Protein AF-A0A428VYW8-F1 (afdb_monomer)

Radius of gyration: 15.15 Å; Cα contacts (8 Å, |Δi|>4): 112; chains: 1; bounding box: 30×27×36 Å

Secondary structure (DSSP, 8-state):
-HHHHHHTTGGG-EEEEES-SSSSS--EEEEE-SS-EEEEEE--SSS-GGGSEEEEEE-TTS-TTGGG--

Solvent-accessible surface area (backbone atoms only — not comparable to full-atom values): 4250 Å² total; per-residue (Å²): 104,78,65,57,56,39,63,76,37,46,93,65,43,44,80,47,81,47,63,65,90,88,58,92,68,67,46,32,39,35,41,47,33,74,53,38,36,38,41,41,39,47,41,63,85,90,60,67,24,70,81,37,71,46,73,51,76,47,34,78,81,71,46,88,66,56,90,73,68,126

Foldseek 3Di:
DLVVVCVVWVVQKDKDWDDDPPDDAQIWIWIDTQQKIWTWGQDDPPDGSVVPIDIDIDGPVPDVCPVVPD

Mean predicted aligned error: 4.48 Å

Nearest PDB structures (foldseek):
  5kkl-assembly1_A  TM=3.105E-01  e=1.554E+00  Thermochaetoides thermophila DSM 1495
  5wfc-assembly1_A  TM=3.694E-01  e=4.056E+00  Thermochaetoides thermophila DSM 1495
  3f5r-assembly1_A-2  TM=3.837E-01  e=4.573E+00  Saccharomyces cerevisiae
  5bjs-assembly1_A  TM=3.700E-01  e=5.155E+00  Thermochaetoides thermophila
  5wf7-assembly1_A  TM=3.664E-01  e=6.957E+00  Thermochaetoides thermophila DSM 1495

Sequence (70 aa):
THLAEIEATIDDTYFCWYGPTTDTGDAYFRVTGPRVIIEYSPQSMGGSAADHIHGIYRDPKNEYGAAITG

Structure (mmCIF, N/CA/C/O backbone):
data_AF-A0A428VYW8-F1
#
_entry.id   AF-A0A428VYW8-F1
#
loop_
_atom_site.group_PDB
_atom_site.id
_atom_site.type_symbol
_atom_site.label_atom_id
_atom_site.label_alt_id
_atom_site.label_comp_id
_atom_site.label_asym_id
_atom_site.label_entity_id
_atom_site.label_seq_id
_atom_site.pdbx_PDB_ins_code
_atom_site.Cartn_x
_atom_site.Cartn_y
_atom_site.Cartn_z
_atom_site.occupancy
_atom_site.B_iso_or_equiv
_atom_site.auth_seq_id
_atom_site.auth_comp_id
_atom_site.auth_asym_id
_atom_site.auth_atom_id
_atom_site.pdbx_PDB_model_num
ATOM 1 N N . THR A 1 1 ? -3.313 -7.091 19.040 1.00 87.56 1 THR A N 1
ATOM 2 C CA . THR A 1 1 ? -2.043 -6.518 18.538 1.00 87.56 1 THR A CA 1
ATOM 3 C C . THR A 1 1 ? -2.352 -5.785 17.251 1.00 87.56 1 THR A C 1
ATOM 5 O O . THR A 1 1 ? -3.382 -6.081 16.661 1.00 87.56 1 THR A O 1
ATOM 8 N N . HIS A 1 2 ? -1.481 -4.883 16.792 1.00 91.56 2 HIS A N 1
ATOM 9 C CA . HIS A 1 2 ? -1.706 -4.171 15.524 1.00 91.56 2 HIS A CA 1
ATOM 10 C C . HIS A 1 2 ? -1.918 -5.125 14.332 1.00 91.56 2 HIS A C 1
ATOM 12 O O . HIS A 1 2 ? -2.790 -4.911 13.500 1.00 91.56 2 HIS A O 1
ATOM 18 N N . LEU A 1 3 ? -1.188 -6.247 14.305 1.00 94.94 3 LEU A N 1
ATOM 19 C CA . LEU A 1 3 ? -1.373 -7.301 13.304 1.00 94.94 3 LEU A CA 1
ATOM 20 C C . LEU A 1 3 ? -2.788 -7.906 13.333 1.00 94.94 3 LEU A C 1
ATOM 22 O O . LEU A 1 3 ? -3.419 -7.995 12.289 1.00 94.94 3 LEU A O 1
ATOM 26 N N . ALA A 1 4 ? -3.306 -8.248 14.519 1.00 97.75 4 ALA A N 1
ATOM 27 C CA . ALA A 1 4 ? -4.637 -8.845 14.655 1.00 97.75 4 ALA A CA 1
ATOM 28 C C . ALA A 1 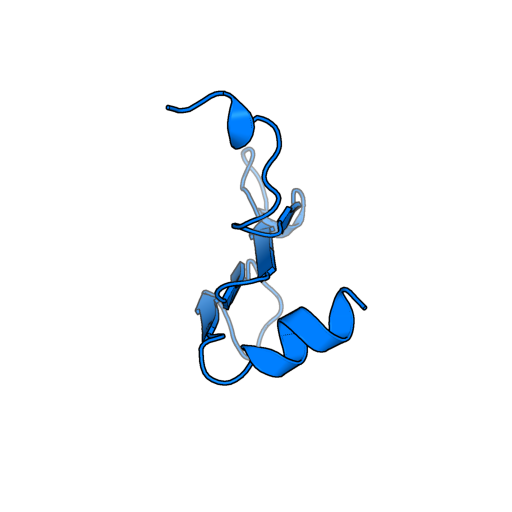4 ? -5.764 -7.915 14.162 1.00 97.75 4 ALA A C 1
ATOM 30 O O . ALA A 1 4 ? -6.791 -8.380 13.682 1.00 97.75 4 ALA A O 1
ATOM 31 N N . GLU A 1 5 ? -5.581 -6.597 14.267 1.00 96.50 5 GLU A N 1
ATOM 32 C CA . GLU A 1 5 ? -6.539 -5.611 13.753 1.00 96.50 5 GLU A CA 1
ATOM 33 C C . GLU A 1 5 ? -6.520 -5.540 12.220 1.00 96.50 5 GLU A C 1
ATOM 35 O O . GLU A 1 5 ? -7.573 -5.408 11.599 1.00 96.50 5 GLU A O 1
ATOM 40 N N . ILE A 1 6 ? -5.339 -5.660 11.604 1.00 96.88 6 ILE A N 1
ATOM 41 C CA . ILE A 1 6 ? -5.206 -5.769 10.145 1.00 96.88 6 ILE A CA 1
ATOM 42 C C . ILE A 1 6 ? -5.831 -7.083 9.663 1.00 96.88 6 ILE A C 1
ATOM 44 O O . ILE A 1 6 ? -6.657 -7.056 8.755 1.00 96.88 6 ILE A O 1
ATOM 48 N N . GLU A 1 7 ? -5.505 -8.211 10.301 1.00 97.81 7 GLU A N 1
ATOM 49 C CA . GLU A 1 7 ? -6.058 -9.535 9.972 1.00 97.81 7 GLU A CA 1
ATOM 50 C C . GLU A 1 7 ? -7.589 -9.550 10.047 1.00 97.81 7 GLU A C 1
ATOM 52 O O . GLU A 1 7 ? -8.243 -10.090 9.160 1.00 97.81 7 GLU A O 1
ATOM 57 N N . ALA A 1 8 ? -8.173 -8.884 11.048 1.00 98.19 8 ALA A N 1
ATOM 58 C CA . ALA A 1 8 ? -9.623 -8.773 11.201 1.00 98.19 8 ALA A CA 1
ATOM 59 C C . ALA A 1 8 ? -10.323 -7.984 10.076 1.00 98.19 8 ALA A C 1
ATOM 61 O O . ALA A 1 8 ? -11.547 -8.025 9.986 1.00 98.19 8 ALA A O 1
ATOM 62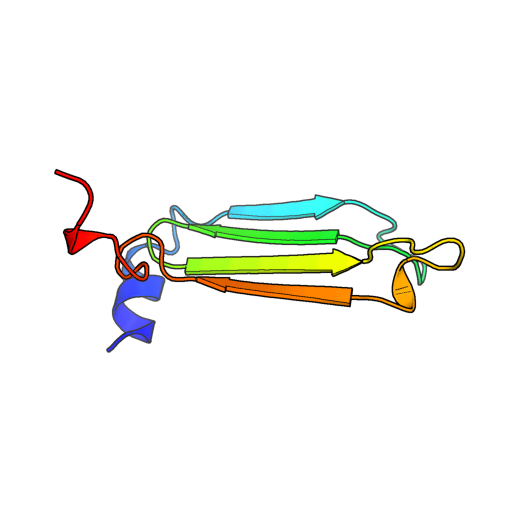 N N . THR A 1 9 ? -9.578 -7.251 9.242 1.00 97.69 9 THR A N 1
ATOM 63 C CA . THR A 1 9 ? -10.113 -6.429 8.138 1.00 97.69 9 THR A CA 1
ATOM 64 C C . THR A 1 9 ? -9.499 -6.788 6.782 1.00 97.69 9 THR A C 1
ATOM 66 O O . THR A 1 9 ? -9.589 -6.014 5.826 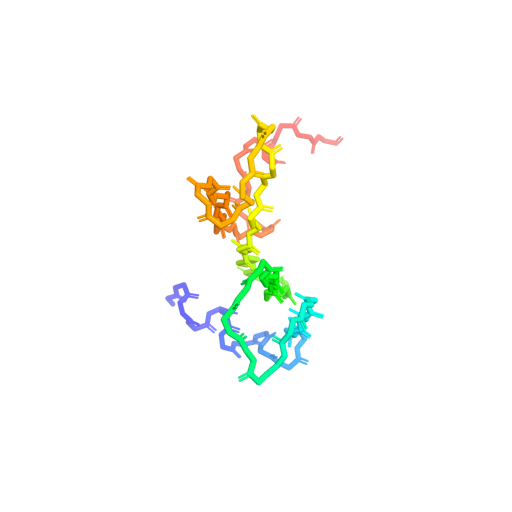1.00 97.69 9 THR A O 1
ATOM 69 N N . ILE A 1 10 ? -8.866 -7.961 6.681 1.00 97.56 10 ILE A N 1
ATOM 70 C CA . ILE A 1 10 ? -8.147 -8.369 5.471 1.00 97.56 10 ILE A CA 1
ATOM 71 C C . ILE A 1 10 ? -9.080 -8.546 4.266 1.00 97.56 10 ILE A C 1
ATOM 73 O O . ILE A 1 10 ? -8.690 -8.213 3.152 1.00 97.56 10 ILE A O 1
ATOM 77 N N . ASP A 1 11 ? -10.326 -8.971 4.499 1.00 98.50 11 ASP A N 1
ATOM 78 C CA . ASP A 1 11 ? -11.341 -9.152 3.451 1.00 98.50 11 ASP A CA 1
ATOM 79 C C . ASP A 1 11 ? -11.751 -7.824 2.785 1.00 98.50 11 ASP A C 1
ATOM 81 O O . ASP A 1 11 ? -12.163 -7.809 1.627 1.00 98.50 11 ASP A O 1
ATOM 85 N N . ASP A 1 12 ? -11.568 -6.701 3.487 1.00 98.44 12 ASP A N 1
ATOM 86 C CA . ASP A 1 12 ? -11.803 -5.342 2.985 1.00 98.44 12 ASP A CA 1
ATOM 87 C C . ASP A 1 12 ? -10.500 -4.643 2.550 1.00 98.44 12 ASP A C 1
ATOM 89 O O . ASP A 1 12 ? -10.453 -3.418 2.398 1.00 98.44 12 ASP A O 1
ATOM 93 N N . THR A 1 13 ? -9.413 -5.399 2.382 1.00 98.31 13 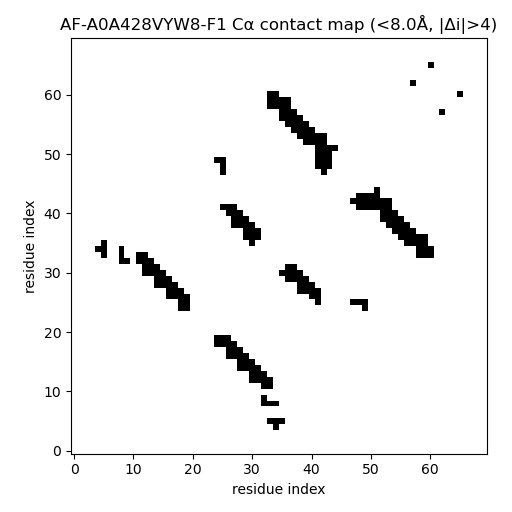THR A N 1
ATO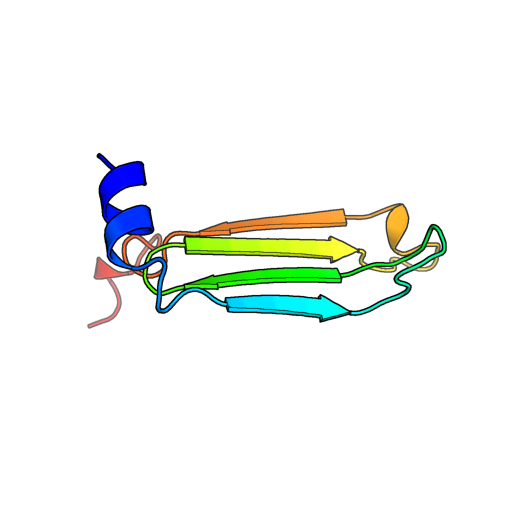M 94 C CA . THR A 1 13 ? -8.109 -4.876 1.968 1.00 98.31 13 THR A CA 1
ATOM 95 C C . THR A 1 13 ? -7.833 -5.223 0.509 1.00 98.31 13 THR A C 1
ATOM 97 O O . THR A 1 13 ? -7.856 -6.380 0.100 1.00 98.31 13 THR A O 1
ATOM 10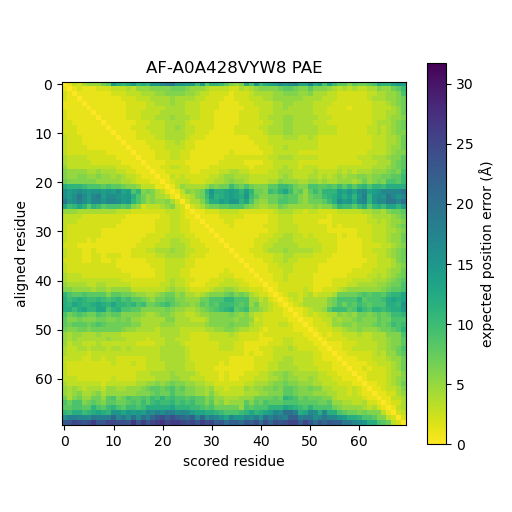0 N N . TYR A 1 14 ? -7.517 -4.205 -0.287 1.00 98.44 14 TYR A N 1
ATOM 101 C CA . TYR A 1 14 ? -7.374 -4.316 -1.735 1.00 98.44 14 TYR A CA 1
ATOM 102 C C . TYR A 1 14 ? -5.951 -4.014 -2.182 1.00 98.44 14 TYR A C 1
ATOM 104 O O . TYR A 1 14 ? -5.273 -3.142 -1.631 1.00 98.44 14 TYR A O 1
ATOM 112 N N . PHE A 1 15 ? -5.526 -4.707 -3.235 1.00 98.19 15 PHE A N 1
ATOM 113 C CA . PHE A 1 15 ? -4.262 -4.465 -3.912 1.00 98.19 15 PHE A CA 1
ATOM 114 C C . PHE A 1 15 ? -4.494 -3.756 -5.247 1.00 98.19 15 PHE A C 1
ATOM 116 O O . PHE A 1 15 ? -5.362 -4.142 -6.028 1.00 98.19 15 PHE A O 1
ATOM 123 N N . CYS A 1 16 ? -3.696 -2.727 -5.510 1.00 97.81 16 CYS A N 1
ATOM 124 C CA . CYS A 1 16 ? -3.646 -2.010 -6.774 1.00 97.81 16 CYS A CA 1
ATOM 125 C C . CYS A 1 16 ? -2.224 -2.060 -7.332 1.00 97.81 16 CYS A C 1
ATOM 127 O O . CYS A 1 16 ? -1.255 -1.887 -6.590 1.00 97.81 16 CYS A O 1
ATOM 129 N N . TRP A 1 17 ? -2.126 -2.250 -8.645 1.00 96.75 17 TRP A N 1
ATOM 130 C CA . TRP A 1 17 ? -0.882 -2.251 -9.399 1.00 96.75 17 TRP A CA 1
ATOM 131 C C . TRP A 1 17 ? -0.999 -1.325 -10.603 1.00 96.75 17 TRP A C 1
ATOM 133 O O . TRP A 1 17 ? -2.027 -1.305 -11.284 1.00 96.75 17 TRP A O 1
ATOM 143 N N . TYR A 1 18 ? 0.078 -0.613 -10.902 1.00 93.94 18 TYR A N 1
ATOM 144 C CA . TYR A 1 18 ? 0.238 0.126 -12.142 1.00 93.94 18 TYR A CA 1
ATOM 145 C C . TYR A 1 18 ? 1.681 0.004 -12.629 1.00 93.94 18 TYR A C 1
ATOM 147 O O . TYR A 1 18 ? 2.614 0.199 -11.860 1.00 93.94 18 TYR A O 1
ATOM 155 N N . GLY A 1 19 ? 1.866 -0.296 -13.912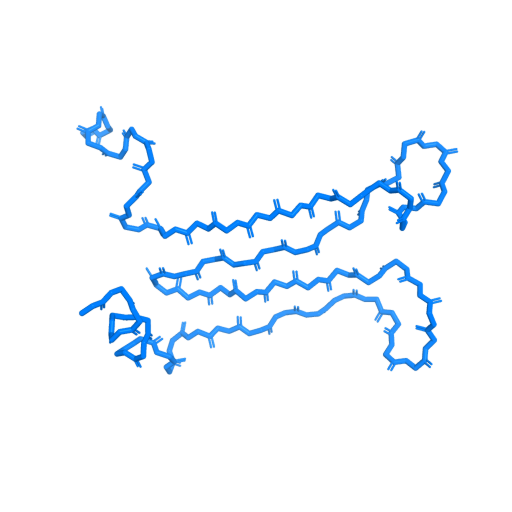 1.00 92.12 19 GLY A N 1
ATOM 156 C CA . GLY A 1 19 ? 3.184 -0.470 -14.522 1.00 92.12 19 GLY A CA 1
ATOM 157 C C . GLY A 1 19 ? 3.422 -1.886 -15.062 1.00 92.12 19 GLY A C 1
ATOM 158 O O . GLY A 1 19 ? 2.499 -2.708 -15.081 1.00 92.12 19 GLY A O 1
ATOM 159 N N . PRO A 1 20 ? 4.643 -2.174 -15.542 1.00 90.31 20 PRO A N 1
ATOM 160 C CA . PRO A 1 20 ? 4.979 -3.443 -16.193 1.00 90.31 20 PRO A CA 1
ATOM 161 C C . PRO A 1 20 ? 4.841 -4.643 -15.251 1.00 90.31 20 PRO A C 1
ATOM 163 O O . PRO A 1 20 ? 5.187 -4.538 -14.085 1.00 90.31 20 PRO A O 1
ATOM 166 N N . THR A 1 21 ? 4.384 -5.797 -15.740 1.00 91.50 21 THR A N 1
ATOM 167 C CA . THR A 1 21 ? 4.279 -7.036 -14.934 1.00 91.50 21 THR A CA 1
ATOM 168 C C . THR A 1 21 ? 5.361 -8.071 -15.245 1.00 91.50 21 THR A C 1
ATOM 170 O O . THR A 1 21 ? 5.486 -9.059 -14.525 1.00 91.50 21 THR A O 1
ATOM 173 N N . THR A 1 22 ? 6.137 -7.865 -16.311 1.00 88.19 22 THR A N 1
ATOM 174 C CA . THR A 1 22 ? 7.158 -8.810 -16.797 1.00 88.19 22 THR A CA 1
ATOM 175 C C . THR A 1 22 ? 8.558 -8.211 -16.894 1.00 88.19 22 THR A C 1
ATOM 177 O O . THR A 1 22 ? 9.528 -8.963 -16.898 1.00 88.19 22 THR A O 1
ATOM 180 N N . ASP A 1 23 ? 8.663 -6.883 -16.938 1.00 80.69 23 ASP A N 1
ATOM 181 C CA . ASP A 1 23 ? 9.922 -6.155 -17.095 1.00 80.69 23 ASP A CA 1
ATOM 182 C C . ASP A 1 23 ? 10.236 -5.330 -15.842 1.00 80.69 23 ASP A C 1
ATOM 184 O O . ASP A 1 23 ? 9.343 -4.953 -15.081 1.00 80.69 23 ASP A O 1
ATOM 188 N N . THR A 1 24 ? 11.513 -5.004 -15.639 1.00 73.69 24 THR A N 1
ATOM 189 C CA . THR A 1 24 ? 11.931 -4.030 -14.623 1.00 73.69 24 THR A CA 1
ATOM 190 C C . THR A 1 24 ? 11.578 -2.617 -15.087 1.00 73.69 24 THR A C 1
ATOM 192 O O . THR A 1 24 ? 11.988 -2.217 -16.176 1.00 73.69 24 THR A O 1
ATOM 195 N N . GLY A 1 25 ? 10.858 -1.842 -14.275 1.00 73.75 25 GLY A N 1
ATOM 196 C CA . GLY A 1 25 ? 10.484 -0.469 -14.617 1.00 73.75 25 GLY A CA 1
ATOM 197 C C . GLY A 1 25 ? 9.740 0.257 -13.498 1.00 73.75 25 GLY A C 1
ATOM 198 O O . GLY A 1 25 ? 9.652 -0.247 -12.378 1.00 73.75 25 GLY A O 1
ATOM 199 N N . ASP A 1 26 ? 9.200 1.433 -13.827 1.00 83.12 26 ASP A N 1
ATOM 200 C CA . ASP A 1 26 ? 8.495 2.347 -12.917 1.00 83.12 26 ASP A CA 1
ATOM 201 C C . ASP A 1 26 ? 7.125 1.790 -12.488 1.00 83.12 26 ASP A C 1
ATOM 203 O O . ASP A 1 26 ? 6.065 2.247 -12.924 1.00 83.12 26 ASP A O 1
ATOM 207 N N . ALA A 1 27 ? 7.143 0.753 -11.654 1.00 91.56 27 ALA A N 1
ATOM 208 C CA . ALA A 1 27 ? 5.944 0.154 -11.095 1.00 91.56 27 ALA A CA 1
ATOM 209 C C . ALA A 1 27 ? 5.478 0.898 -9.840 1.00 91.56 27 ALA A C 1
ATOM 211 O O . ALA A 1 27 ? 6.251 1.183 -8.929 1.00 91.56 27 ALA A O 1
ATOM 212 N N . TYR A 1 28 ? 4.181 1.153 -9.777 1.00 94.38 28 TYR A N 1
ATOM 213 C CA . TYR A 1 28 ? 3.464 1.639 -8.612 1.00 94.38 28 TYR A CA 1
ATOM 214 C C . TYR A 1 28 ? 2.633 0.499 -8.030 1.00 94.38 28 TYR A C 1
ATOM 216 O O . TYR A 1 28 ? 1.977 -0.247 -8.766 1.00 94.38 28 TYR A O 1
ATOM 224 N N . PHE A 1 29 ? 2.588 0.406 -6.705 1.00 96.44 29 PHE A N 1
ATOM 225 C CA . PHE A 1 29 ? 1.600 -0.434 -6.046 1.00 96.44 29 PHE A CA 1
ATOM 226 C C . PHE A 1 29 ? 1.058 0.217 -4.786 1.00 96.44 29 PHE A C 1
ATOM 228 O O . PHE A 1 29 ? 1.724 1.009 -4.113 1.00 96.44 29 PHE A O 1
ATOM 235 N N . ARG A 1 30 ? -0.163 -0.182 -4.436 1.00 98.19 30 ARG A N 1
ATOM 236 C CA . ARG A 1 30 ? -0.789 0.209 -3.181 1.00 98.19 30 ARG A CA 1
ATOM 237 C C . ARG A 1 30 ? -1.592 -0.935 -2.589 1.00 98.19 30 ARG A C 1
ATOM 239 O O . ARG A 1 30 ? -2.372 -1.580 -3.285 1.00 98.19 30 ARG A O 1
ATOM 246 N N . VAL A 1 31 ? -1.433 -1.137 -1.289 1.00 98.31 31 VAL A N 1
ATOM 247 C CA . VAL A 1 31 ? -2.347 -1.913 -0.449 1.00 98.31 31 VAL A CA 1
ATOM 248 C C . VAL A 1 31 ? -3.222 -0.911 0.292 1.00 98.31 31 VAL A C 1
ATOM 250 O O . VAL A 1 31 ? -2.711 0.033 0.894 1.00 98.31 31 VAL A O 1
ATOM 253 N N . THR A 1 32 ? -4.539 -1.055 0.216 1.00 98.19 32 THR A N 1
ATOM 254 C CA . THR A 1 32 ? -5.489 -0.144 0.868 1.00 98.19 32 THR A CA 1
ATO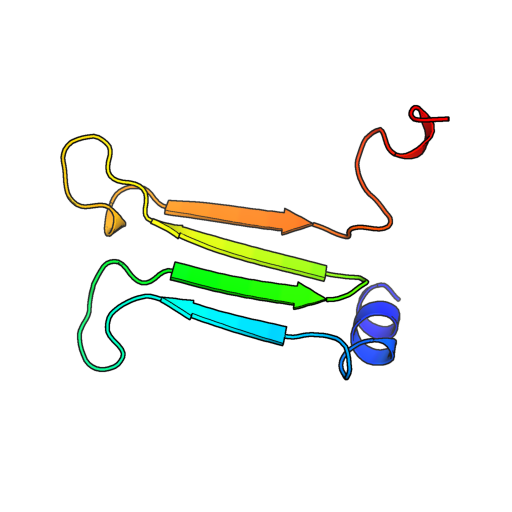M 255 C C . THR A 1 32 ? -6.567 -0.944 1.570 1.00 98.19 32 THR A C 1
ATOM 257 O O . THR A 1 32 ? -7.331 -1.646 0.917 1.00 98.19 32 THR A O 1
ATOM 260 N N . GLY A 1 33 ? -6.644 -0.802 2.887 1.00 97.75 33 GLY A N 1
ATOM 261 C CA . GLY A 1 33 ? -7.684 -1.392 3.718 1.00 97.75 33 GLY A CA 1
ATOM 262 C C . GLY A 1 33 ? -8.056 -0.488 4.898 1.00 97.75 33 GLY A C 1
ATOM 263 O O . GLY A 1 33 ? -7.461 0.579 5.084 1.00 97.75 33 GLY A O 1
ATOM 264 N N . PRO A 1 34 ? -9.027 -0.899 5.731 1.00 97.75 34 PRO A N 1
ATOM 265 C CA . PRO A 1 34 ? -9.553 -0.068 6.817 1.00 97.75 34 PRO A CA 1
ATOM 266 C C . PRO A 1 34 ? -8.541 0.274 7.921 1.00 97.75 34 PRO A C 1
ATOM 268 O O . PRO A 1 34 ? -8.723 1.267 8.629 1.00 97.75 34 PRO A O 1
ATOM 271 N N . ARG A 1 35 ? -7.510 -0.561 8.098 1.00 96.94 35 ARG A N 1
ATOM 272 C CA . ARG A 1 35 ? -6.489 -0.454 9.160 1.00 96.94 35 ARG A CA 1
ATOM 273 C C . ARG A 1 35 ? -5.074 -0.231 8.632 1.00 96.94 35 ARG A C 1
ATOM 275 O O . ARG A 1 35 ? -4.159 -0.006 9.419 1.00 96.94 35 ARG A O 1
ATOM 282 N N . VAL A 1 36 ? -4.875 -0.319 7.315 1.00 96.88 36 VAL A N 1
ATOM 283 C CA . VAL A 1 36 ? -3.547 -0.207 6.712 1.00 96.88 36 VAL A CA 1
ATOM 284 C C . VAL A 1 36 ? -3.605 0.371 5.301 1.00 96.88 36 VAL A C 1
ATOM 286 O O . VAL A 1 36 ? -4.383 -0.065 4.454 1.00 96.88 36 VAL A O 1
ATOM 289 N N . ILE A 1 37 ? -2.735 1.341 5.043 1.00 97.56 37 ILE A N 1
ATOM 290 C CA . ILE A 1 37 ? -2.358 1.799 3.708 1.00 97.56 37 ILE A CA 1
ATOM 291 C C . ILE A 1 37 ? -0.851 1.606 3.578 1.00 97.56 37 ILE A C 1
ATOM 293 O O . ILE A 1 37 ? -0.096 2.106 4.410 1.00 97.56 37 ILE A O 1
ATOM 297 N N . ILE A 1 38 ? -0.422 0.908 2.530 1.00 97.75 38 ILE A N 1
ATOM 298 C CA . ILE A 1 38 ? 0.983 0.825 2.115 1.00 97.75 38 ILE A CA 1
ATOM 299 C C . ILE A 1 38 ? 1.045 1.305 0.676 1.00 97.75 38 ILE A C 1
ATOM 301 O O . ILE A 1 38 ? 0.319 0.779 -0.164 1.00 97.75 38 ILE A O 1
ATOM 305 N N . GLU A 1 39 ? 1.900 2.274 0.382 1.00 97.88 39 GLU A N 1
ATOM 306 C CA . GLU A 1 39 ? 2.105 2.773 -0.978 1.00 97.88 39 GLU A CA 1
ATOM 307 C C . GLU A 1 39 ? 3.581 2.737 -1.337 1.00 97.88 39 GLU A C 1
ATOM 309 O O . GLU A 1 39 ? 4.441 3.085 -0.525 1.00 97.88 39 GLU A O 1
ATOM 314 N N . TYR A 1 40 ? 3.840 2.344 -2.577 1.00 96.19 40 TYR A N 1
ATOM 315 C CA . TYR A 1 40 ? 5.118 2.473 -3.247 1.00 96.19 40 TYR A CA 1
ATOM 316 C C . TYR A 1 40 ? 4.889 3.237 -4.548 1.00 96.19 40 TYR A C 1
ATOM 318 O O . TYR A 1 40 ? 4.140 2.789 -5.419 1.00 96.19 40 TYR A O 1
ATOM 326 N N . SER A 1 41 ? 5.525 4.398 -4.671 1.00 94.88 41 SER A N 1
ATOM 327 C CA . SER A 1 41 ? 5.333 5.316 -5.785 1.00 94.88 41 SER A CA 1
ATOM 328 C C . SER A 1 41 ? 6.671 5.883 -6.259 1.00 94.88 41 SER A C 1
ATOM 330 O O . SER A 1 41 ? 7.170 6.843 -5.671 1.00 94.88 41 SER A O 1
ATOM 332 N N . PRO A 1 42 ? 7.247 5.351 -7.346 1.00 93.06 42 PRO A N 1
ATOM 333 C CA . PRO A 1 42 ? 8.328 6.016 -8.068 1.00 93.06 42 PRO A CA 1
ATOM 334 C C . PRO A 1 42 ? 7.883 7.406 -8.546 1.00 93.06 42 PRO A C 1
ATOM 336 O O . PRO A 1 42 ? 6.742 7.572 -8.982 1.00 93.06 42 PRO A O 1
ATOM 339 N N . GLN A 1 43 ? 8.758 8.409 -8.462 1.00 90.88 43 GLN A N 1
ATOM 340 C CA . GLN A 1 43 ? 8.471 9.793 -8.854 1.00 90.88 43 GLN A CA 1
ATOM 341 C C . GLN A 1 43 ? 9.597 10.346 -9.732 1.00 90.88 43 GLN A C 1
ATOM 343 O O . GLN A 1 43 ? 10.753 10.398 -9.320 1.00 90.88 43 GLN A O 1
ATOM 348 N N . SER A 1 44 ? 9.273 10.813 -10.940 1.00 88.62 44 SER A N 1
ATOM 349 C CA . SER A 1 44 ? 10.277 11.442 -11.806 1.00 88.62 44 SER A CA 1
ATOM 350 C C . SER A 1 44 ? 10.602 12.856 -11.321 1.00 88.62 44 SER A C 1
ATOM 352 O O . SER A 1 44 ? 9.721 13.705 -11.213 1.00 88.62 44 SER A O 1
ATOM 354 N N . MET A 1 45 ? 11.887 13.126 -11.088 1.00 87.44 45 MET A N 1
ATOM 355 C CA . MET A 1 45 ? 12.424 14.470 -10.819 1.00 87.44 45 MET A CA 1
ATOM 356 C C . MET A 1 45 ? 13.281 14.968 -11.994 1.00 87.44 45 MET A C 1
ATOM 358 O O . MET A 1 45 ? 14.350 15.541 -11.798 1.00 87.44 45 MET A O 1
ATOM 362 N N . GLY A 1 46 ? 12.832 14.706 -13.229 1.00 85.62 46 GLY A N 1
ATOM 363 C CA . GLY A 1 46 ? 13.574 15.023 -14.460 1.00 85.62 46 GLY A CA 1
ATOM 364 C C . GLY A 1 46 ? 14.478 13.892 -14.972 1.00 85.62 46 GLY A C 1
ATOM 365 O O . GLY A 1 46 ? 15.277 14.115 -15.877 1.00 85.62 46 GLY A O 1
ATOM 366 N N . GLY A 1 47 ? 14.339 12.689 -14.408 1.00 85.12 47 GLY A N 1
ATOM 367 C CA . GLY A 1 47 ? 15.048 11.463 -14.793 1.00 85.12 47 GLY A CA 1
ATOM 368 C C . GLY A 1 47 ? 14.167 10.220 -14.614 1.00 85.12 47 GLY A C 1
ATOM 369 O O . GLY A 1 47 ? 12.938 10.335 -14.609 1.00 85.12 47 GLY A O 1
ATOM 370 N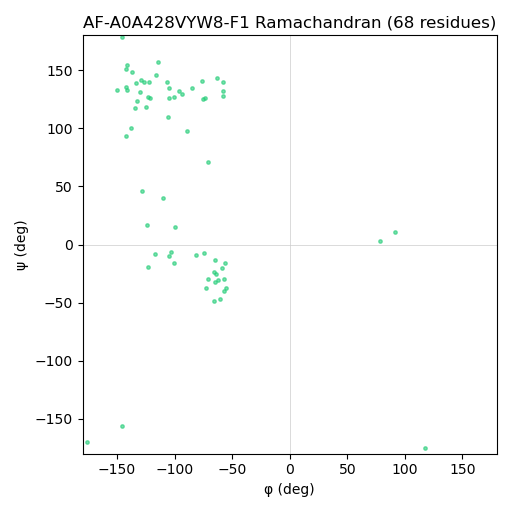 N . SER A 1 48 ? 14.787 9.047 -14.454 1.00 87.31 48 SER A N 1
ATOM 371 C CA . SER A 1 48 ? 14.085 7.790 -14.149 1.00 87.31 48 SER A CA 1
ATOM 372 C C . SER A 1 48 ? 13.275 7.926 -12.856 1.00 87.31 48 SER A C 1
ATOM 374 O O . SER A 1 48 ? 13.800 8.418 -11.856 1.00 87.31 48 SER A O 1
ATOM 376 N N . ALA A 1 49 ? 12.001 7.518 -12.850 1.00 86.81 49 ALA A N 1
ATOM 377 C CA . ALA A 1 49 ? 11.193 7.602 -11.633 1.00 86.81 49 ALA A CA 1
ATOM 378 C C . ALA A 1 49 ? 11.646 6.569 -10.589 1.00 86.81 49 ALA A C 1
ATOM 380 O O . ALA A 1 49 ? 11.570 6.837 -9.389 1.00 86.81 49 ALA A O 1
ATOM 381 N N . ALA A 1 50 ? 12.184 5.428 -11.031 1.00 85.44 50 ALA A N 1
ATOM 382 C CA . ALA A 1 50 ? 12.771 4.407 -10.167 1.00 85.44 50 ALA A CA 1
ATOM 383 C C . ALA A 1 50 ? 13.944 4.911 -9.300 1.00 85.44 50 ALA A C 1
ATOM 385 O O . ALA A 1 50 ? 14.229 4.307 -8.267 1.00 85.44 50 ALA A O 1
ATOM 386 N N . ASP A 1 51 ? 14.591 6.026 -9.664 1.00 89.38 51 ASP A N 1
ATOM 387 C CA . ASP A 1 51 ? 15.702 6.605 -8.891 1.00 89.38 51 ASP A CA 1
ATOM 388 C C . ASP A 1 51 ? 15.228 7.448 -7.691 1.00 89.38 51 ASP A C 1
ATOM 390 O O . ASP A 1 51 ? 16.035 7.855 -6.853 1.00 89.38 51 ASP A O 1
ATOM 394 N N . HIS A 1 52 ? 13.924 7.721 -7.578 1.00 92.56 52 HIS A N 1
ATOM 395 C CA . HIS A 1 52 ? 13.350 8.493 -6.479 1.00 92.56 52 HIS A CA 1
ATOM 396 C C . HIS A 1 52 ? 11.996 7.920 -6.060 1.00 92.56 52 HIS A C 1
ATOM 398 O O . HIS A 1 52 ? 10.938 8.248 -6.594 1.00 92.56 52 HIS A O 1
ATOM 404 N N . ILE A 1 53 ? 12.047 7.047 -5.058 1.00 92.50 53 ILE A N 1
ATOM 405 C CA . ILE A 1 53 ? 10.879 6.330 -4.556 1.00 92.50 53 ILE A CA 1
ATOM 406 C C . ILE A 1 53 ? 10.249 7.076 -3.388 1.00 92.50 53 ILE A C 1
ATOM 408 O O . ILE A 1 53 ? 10.915 7.394 -2.402 1.00 92.50 53 ILE A O 1
ATOM 412 N N . HIS A 1 54 ? 8.937 7.286 -3.466 1.00 95.00 54 HIS A N 1
ATOM 413 C CA . HIS A 1 54 ? 8.107 7.642 -2.322 1.00 95.00 54 HIS A CA 1
ATOM 414 C C . HIS A 1 54 ? 7.471 6.373 -1.768 1.00 95.00 54 HIS A C 1
ATOM 416 O O . HIS A 1 54 ? 6.940 5.550 -2.512 1.00 95.00 54 HIS A O 1
ATOM 422 N N . GLY A 1 55 ? 7.547 6.207 -0.452 1.00 95.00 55 GLY A N 1
ATOM 423 C CA . GLY A 1 55 ? 6.968 5.072 0.249 1.00 95.00 55 GLY A CA 1
ATOM 424 C C . GLY A 1 55 ? 6.204 5.548 1.469 1.00 95.00 55 GLY A C 1
ATOM 425 O O . GLY A 1 55 ? 6.666 6.444 2.178 1.00 95.00 55 GLY A O 1
ATOM 426 N N . ILE A 1 56 ? 5.043 4.951 1.722 1.00 95.62 56 ILE A N 1
ATOM 427 C CA . ILE A 1 56 ? 4.247 5.280 2.900 1.00 95.62 56 ILE A CA 1
ATOM 428 C C . ILE A 1 56 ? 3.684 4.032 3.562 1.00 95.62 56 ILE A C 1
ATOM 430 O O . ILE A 1 56 ? 3.350 3.043 2.911 1.00 95.62 56 ILE A O 1
ATOM 434 N N . TYR A 1 57 ? 3.540 4.134 4.875 1.00 94.75 57 TYR A N 1
ATOM 435 C CA . TYR A 1 57 ? 2.718 3.266 5.692 1.00 94.75 57 TYR A CA 1
ATOM 436 C C . TYR A 1 57 ? 1.829 4.154 6.562 1.00 94.75 57 TYR A C 1
ATOM 438 O O . TYR A 1 57 ? 2.328 5.090 7.193 1.00 94.75 57 TYR A O 1
ATOM 446 N N . ARG A 1 58 ? 0.526 3.872 6.605 1.00 95.06 58 ARG A N 1
ATOM 447 C CA . ARG A 1 58 ? -0.428 4.568 7.478 1.00 95.06 58 ARG A CA 1
ATOM 448 C C . ARG A 1 58 ? -1.470 3.609 8.034 1.00 95.06 58 ARG A C 1
ATOM 450 O O . ARG A 1 58 ? -1.846 2.652 7.362 1.00 95.06 58 ARG A O 1
ATOM 457 N N . ASP A 1 59 ? -1.979 3.913 9.222 1.00 95.19 59 ASP A N 1
ATOM 458 C CA . ASP A 1 59 ? -3.232 3.356 9.736 1.00 95.19 59 ASP A CA 1
ATOM 459 C C . ASP A 1 59 ? -4.303 4.459 9.652 1.00 95.19 59 ASP A C 1
ATOM 461 O O . ASP A 1 59 ? -4.233 5.408 10.439 1.00 95.19 59 ASP A O 1
ATOM 465 N N . PRO A 1 60 ? -5.307 4.344 8.754 1.00 94.00 60 PRO A N 1
ATOM 466 C CA . PRO A 1 60 ? -6.351 5.360 8.561 1.00 94.00 60 PRO A CA 1
ATOM 467 C C . PRO A 1 60 ? -7.151 5.731 9.815 1.00 94.00 60 PRO A C 1
ATOM 469 O O . PRO A 1 60 ? -7.867 6.731 9.834 1.00 94.00 60 PRO A O 1
ATOM 472 N N . LYS A 1 61 ? -7.089 4.911 10.863 1.00 92.94 61 LYS A N 1
ATOM 473 C CA . LYS A 1 61 ? -7.795 5.116 12.133 1.00 92.94 61 LYS A CA 1
ATOM 474 C C . LYS A 1 61 ? -6.880 5.619 13.251 1.00 92.94 61 LYS A C 1
ATOM 476 O O . LYS A 1 61 ? -7.380 5.928 14.328 1.00 92.94 61 LYS A O 1
ATOM 481 N N . ASN A 1 62 ? -5.572 5.681 13.018 1.00 91.12 62 ASN A N 1
ATOM 482 C CA . ASN A 1 62 ? -4.578 6.189 13.960 1.00 91.12 62 ASN A CA 1
ATOM 483 C C . ASN A 1 62 ? -3.696 7.247 13.283 1.00 91.12 62 ASN A C 1
ATOM 485 O O . ASN A 1 62 ? -2.467 7.224 13.355 1.00 91.12 62 ASN A O 1
ATOM 489 N N . GLU A 1 63 ? -4.348 8.160 12.569 1.00 89.31 63 GLU A N 1
ATOM 490 C CA . GLU A 1 63 ? -3.669 9.229 11.857 1.00 89.31 63 GLU A CA 1
ATOM 491 C C . GLU A 1 63 ? -3.217 10.330 12.816 1.00 89.31 63 GLU A C 1
ATOM 493 O O . GLU A 1 63 ? -3.938 10.733 13.738 1.00 89.31 63 GLU A O 1
ATOM 498 N N . TYR A 1 64 ? -2.022 10.867 12.571 1.00 85.94 64 TYR A N 1
ATOM 499 C CA . TYR A 1 64 ? -1.543 12.024 13.317 1.00 85.94 64 TYR A CA 1
ATOM 500 C C . TYR A 1 64 ? -2.518 13.196 13.152 1.00 85.94 64 TYR A C 1
ATOM 502 O O . TYR A 1 64 ? -2.865 13.583 12.037 1.00 85.94 64 TYR A O 1
ATOM 510 N N . GLY A 1 65 ? -2.956 13.769 14.273 1.00 86.12 65 GLY A N 1
ATOM 511 C CA . GLY A 1 65 ? -3.892 14.892 14.277 1.00 86.12 65 GLY A CA 1
ATOM 512 C C . GLY A 1 65 ? -5.359 14.520 14.033 1.00 86.12 65 GLY A C 1
ATOM 513 O O . GLY A 1 65 ? -6.192 15.422 14.047 1.00 86.12 65 GLY A O 1
ATOM 514 N N . ALA A 1 66 ? -5.712 13.234 13.895 1.00 84.31 66 ALA A N 1
ATOM 515 C CA . ALA A 1 66 ? -7.107 12.804 13.710 1.00 84.31 66 ALA A CA 1
ATOM 516 C C . ALA A 1 66 ? -8.045 13.272 14.837 1.00 84.31 66 ALA A C 1
ATOM 518 O O . ALA A 1 66 ? -9.223 13.518 14.610 1.00 84.31 66 ALA A O 1
ATOM 519 N N . ALA A 1 67 ? -7.519 13.439 16.052 1.00 83.31 67 ALA A N 1
ATOM 520 C CA . ALA A 1 67 ? -8.282 13.927 17.199 1.00 83.31 67 ALA A CA 1
ATOM 521 C C . ALA A 1 67 ? -8.583 15.443 17.169 1.00 83.31 67 ALA A C 1
ATOM 523 O O . ALA A 1 67 ? -9.294 15.931 18.043 1.00 83.31 67 ALA A O 1
ATOM 524 N N . ILE A 1 68 ? -8.018 16.199 16.220 1.00 82.88 68 ILE A N 1
ATOM 525 C CA . ILE A 1 68 ? -8.129 17.670 16.149 1.00 82.88 68 ILE A CA 1
ATOM 526 C C . ILE A 1 68 ? -9.183 18.100 15.113 1.00 82.88 68 ILE A C 1
ATOM 528 O O . ILE A 1 68 ? -9.655 19.235 15.133 1.00 82.88 68 ILE A O 1
ATOM 532 N N . THR A 1 69 ? -9.598 17.193 14.229 1.00 68.62 69 THR A N 1
ATOM 533 C CA . THR A 1 69 ? -10.695 17.407 13.282 1.00 68.62 69 THR A CA 1
ATOM 534 C C . THR A 1 69 ? -12.012 16.972 13.932 1.00 68.62 69 THR A C 1
ATOM 536 O O . THR A 1 69 ? -12.294 15.776 13.991 1.00 68.62 69 THR A O 1
ATOM 539 N N . GLY A 1 70 ? -12.762 17.934 14.485 1.00 54.56 70 GLY A N 1
ATOM 540 C CA . GLY A 1 70 ? -14.127 17.748 15.002 1.00 54.56 70 GLY A CA 1
ATOM 541 C C . GLY A 1 70 ? -15.195 17.903 13.930 1.00 54.56 70 GLY A C 1
ATOM 542 O O . GLY A 1 70 ? -14.960 18.685 12.981 1.00 54.56 70 GLY A O 1
#

pLDDT: mean 91.56, std 7.83, range [54.56, 98.5]